Protein AF-A0A948JDA9-F1 (afdb_monomer_lite)

pLDDT: mean 87.1, std 11.81, range [42.34, 96.62]

Radius of gyration: 12.51 Å; chains: 1; bounding box: 28×26×30 Å

Structure (mmCIF, N/CA/C/O backbone):
data_AF-A0A948JDA9-F1
#
_entry.id   AF-A0A948JDA9-F1
#
loop_
_atom_site.group_PDB
_atom_site.id
_atom_site.type_symbol
_atom_site.label_atom_id
_atom_site.label_alt_id
_atom_site.label_comp_id
_atom_site.label_asym_id
_atom_site.label_entity_id
_atom_site.label_seq_id
_atom_site.pdbx_PDB_ins_code
_atom_site.Cartn_x
_atom_site.Cartn_y
_atom_site.Cartn_z
_atom_site.occupancy
_atom_site.B_iso_or_equiv
_atom_site.auth_seq_id
_atom_site.auth_comp_id
_atom_site.auth_asym_id
_atom_site.auth_atom_id
_atom_site.pdbx_PDB_model_num
ATOM 1 N N . VAL A 1 1 ? 10.269 6.731 10.651 1.00 48.62 1 VAL A N 1
ATOM 2 C CA . VAL A 1 1 ? 9.818 5.563 9.836 1.00 48.62 1 VAL A CA 1
ATOM 3 C C . VAL A 1 1 ? 9.510 5.966 8.397 1.00 48.62 1 VAL A C 1
ATOM 5 O O . VAL A 1 1 ? 9.900 5.232 7.500 1.00 48.62 1 VAL A O 1
ATOM 8 N N . ALA A 1 2 ? 8.883 7.129 8.165 1.00 52.12 2 ALA A N 1
ATOM 9 C CA . ALA A 1 2 ? 8.689 7.689 6.822 1.00 52.12 2 ALA A CA 1
ATOM 10 C C . ALA A 1 2 ? 10.015 7.912 6.058 1.00 52.12 2 ALA A C 1
ATOM 12 O O . ALA A 1 2 ? 10.090 7.625 4.867 1.00 52.12 2 ALA A O 1
ATOM 13 N N . ASP A 1 3 ? 11.094 8.291 6.754 1.00 58.00 3 ASP A N 1
ATOM 14 C CA . ASP A 1 3 ? 12.407 8.545 6.131 1.00 58.00 3 ASP A CA 1
ATOM 15 C C . ASP A 1 3 ? 13.033 7.311 5.471 1.00 58.00 3 ASP A C 1
ATOM 17 O O . ASP A 1 3 ? 13.765 7.429 4.490 1.00 58.00 3 ASP A O 1
ATOM 21 N N . LEU A 1 4 ? 12.721 6.110 5.975 1.00 65.00 4 LEU A N 1
ATOM 22 C CA . LEU A 1 4 ? 13.278 4.869 5.437 1.00 65.00 4 LEU A CA 1
ATOM 23 C C . LEU A 1 4 ? 12.721 4.566 4.040 1.00 65.00 4 LEU A C 1
ATOM 25 O O . LEU A 1 4 ? 13.439 4.047 3.190 1.00 65.00 4 LEU A O 1
ATOM 29 N N . LEU A 1 5 ? 11.450 4.899 3.798 1.00 71.31 5 LEU A N 1
ATOM 30 C CA . LEU A 1 5 ? 10.826 4.694 2.494 1.00 71.31 5 LEU A CA 1
ATOM 31 C C . LEU A 1 5 ? 11.296 5.722 1.477 1.00 71.31 5 LEU A C 1
ATOM 33 O O . LEU A 1 5 ? 11.596 5.331 0.358 1.00 71.31 5 LEU A O 1
ATOM 37 N N . ASN A 1 6 ? 11.521 6.976 1.874 1.00 68.31 6 ASN A N 1
ATOM 38 C CA . ASN A 1 6 ? 12.108 7.979 0.980 1.00 68.31 6 ASN A CA 1
ATOM 39 C C . ASN A 1 6 ? 13.454 7.518 0.379 1.00 68.31 6 ASN A C 1
ATOM 41 O O . ASN A 1 6 ? 13.711 7.744 -0.805 1.00 68.31 6 ASN A O 1
ATOM 45 N N . GLY A 1 7 ? 14.270 6.784 1.146 1.00 72.81 7 GLY A N 1
ATOM 46 C CA . GLY A 1 7 ? 15.525 6.184 0.673 1.00 72.81 7 GLY A CA 1
ATOM 47 C C . GLY A 1 7 ? 15.370 5.062 -0.368 1.00 72.81 7 GLY A C 1
ATOM 48 O O . GLY A 1 7 ? 16.348 4.67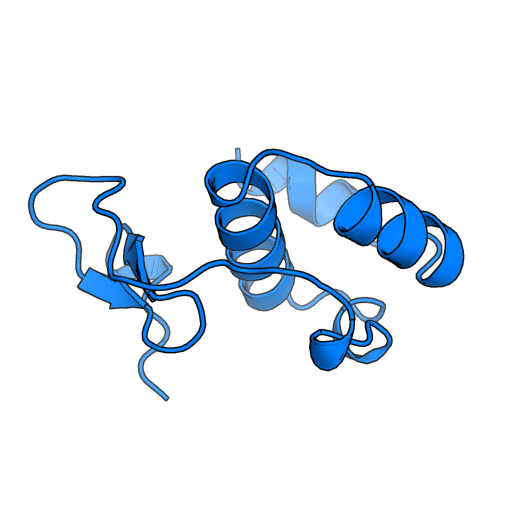3 -1.003 1.00 72.81 7 GLY A O 1
ATOM 49 N N . LEU A 1 8 ? 14.155 4.555 -0.597 1.00 79.56 8 LEU A N 1
ATOM 50 C CA . LEU A 1 8 ? 13.849 3.476 -1.544 1.00 79.56 8 LEU A CA 1
ATOM 51 C C . LEU A 1 8 ? 13.479 3.984 -2.950 1.00 79.56 8 LEU A C 1
ATOM 53 O O . LEU A 1 8 ? 12.880 3.264 -3.750 1.00 79.56 8 LEU A O 1
ATOM 57 N N . ALA A 1 9 ? 13.869 5.210 -3.304 1.00 75.88 9 ALA A N 1
ATOM 58 C CA . ALA A 1 9 ? 13.551 5.823 -4.595 1.00 75.88 9 ALA A CA 1
ATOM 59 C C . ALA A 1 9 ? 14.076 5.053 -5.828 1.00 75.88 9 ALA A C 1
ATOM 61 O O . ALA A 1 9 ? 13.512 5.185 -6.912 1.00 75.88 9 ALA A O 1
ATOM 62 N N . THR A 1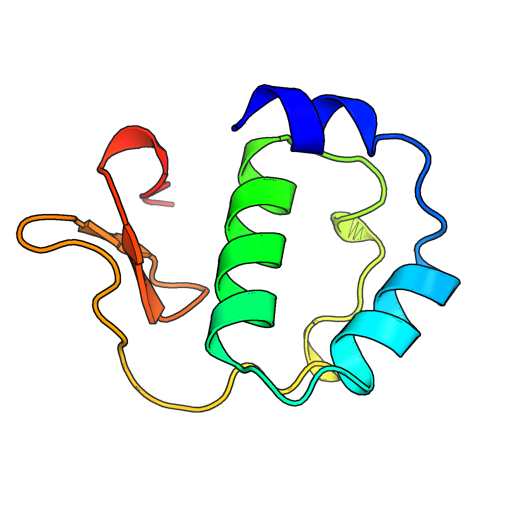 10 ? 15.115 4.225 -5.682 1.00 81.06 10 THR A N 1
ATOM 63 C CA . THR A 1 10 ? 15.790 3.520 -6.792 1.00 81.06 10 THR A CA 1
ATOM 64 C C . THR A 1 10 ? 15.422 2.037 -6.919 1.00 81.06 10 THR A C 1
ATOM 66 O O . THR A 1 10 ? 16.104 1.274 -7.610 1.00 81.06 10 THR A O 1
ATOM 69 N N . LEU A 1 11 ? 14.332 1.593 -6.283 1.00 85.62 11 LEU A N 1
ATOM 70 C CA . LEU A 1 11 ? 13.887 0.204 -6.390 1.00 85.62 11 LEU A CA 1
ATOM 71 C C . LEU A 1 11 ? 13.502 -0.177 -7.827 1.00 85.62 11 LEU A C 1
ATOM 73 O O . LEU A 1 11 ? 12.853 0.566 -8.560 1.00 85.62 11 LEU A O 1
ATOM 77 N N . SER A 1 12 ? 13.880 -1.397 -8.220 1.00 90.50 12 SER A N 1
ATOM 78 C CA . SER A 1 12 ? 13.483 -1.976 -9.503 1.00 90.50 12 SER A CA 1
ATOM 79 C C . SER A 1 12 ? 12.004 -2.386 -9.455 1.00 90.50 12 SER A C 1
ATOM 81 O O . SER A 1 12 ? 11.681 -3.307 -8.696 1.00 90.50 12 SER A O 1
ATOM 83 N N . PRO A 1 13 ? 11.124 -1.811 -10.304 1.00 92.06 13 PRO A N 1
ATOM 84 C CA . PRO A 1 13 ? 9.696 -2.141 -10.301 1.00 92.06 13 PRO A CA 1
ATOM 85 C C . PRO A 1 13 ? 9.443 -3.638 -10.504 1.00 92.06 13 PRO A C 1
ATOM 87 O O . PRO A 1 13 ? 8.638 -4.239 -9.806 1.00 92.06 13 PRO A O 1
ATOM 90 N N . ARG A 1 14 ? 10.209 -4.278 -11.399 1.00 94.06 14 ARG A N 1
ATOM 91 C CA . ARG A 1 14 ? 10.081 -5.715 -11.698 1.00 94.06 14 ARG A CA 1
ATOM 92 C C . ARG A 1 14 ? 10.394 -6.608 -10.500 1.00 94.06 14 ARG A C 1
ATOM 94 O O . ARG A 1 14 ? 9.731 -7.620 -10.304 1.00 94.06 14 ARG A O 1
ATOM 101 N N . ARG A 1 15 ? 11.429 -6.272 -9.721 1.00 94.19 15 ARG A N 1
ATOM 102 C CA . ARG A 1 15 ? 11.756 -7.031 -8.502 1.00 94.19 15 ARG A CA 1
ATOM 103 C C . ARG A 1 15 ? 10.695 -6.801 -7.436 1.00 94.19 15 ARG A C 1
ATOM 105 O O . ARG A 1 15 ? 10.269 -7.758 -6.802 1.00 94.19 15 ARG A O 1
ATOM 112 N N . LEU A 1 16 ? 10.254 -5.556 -7.284 1.00 94.06 16 LEU A N 1
ATOM 113 C CA . LEU A 1 16 ? 9.248 -5.197 -6.299 1.00 94.06 16 LEU A CA 1
ATOM 114 C C . LEU A 1 16 ? 7.896 -5.867 -6.574 1.00 94.06 16 LEU A C 1
ATOM 116 O O . LEU A 1 16 ? 7.303 -6.397 -5.643 1.00 94.06 16 LEU A O 1
ATOM 120 N N . GLN A 1 17 ? 7.474 -5.942 -7.839 1.00 96.12 17 GLN A N 1
ATOM 121 C CA . GLN A 1 17 ? 6.278 -6.674 -8.262 1.00 96.12 17 GLN A CA 1
ATOM 122 C C . GLN A 1 17 ? 6.311 -8.130 -7.776 1.00 96.12 17 GLN A C 1
ATOM 124 O O . GLN A 1 17 ? 5.431 -8.551 -7.031 1.00 96.12 17 GLN A O 1
ATOM 129 N N . ARG A 1 18 ? 7.384 -8.871 -8.091 1.00 96.31 18 ARG A N 1
ATOM 130 C CA . ARG A 1 18 ? 7.534 -10.275 -7.663 1.00 96.31 18 ARG A CA 1
ATOM 131 C C . ARG A 1 18 ? 7.530 -10.431 -6.144 1.00 96.31 18 ARG A C 1
ATOM 133 O O . ARG A 1 18 ? 6.991 -11.402 -5.627 1.00 96.31 18 ARG A O 1
ATOM 140 N N . LEU A 1 19 ? 8.149 -9.493 -5.422 1.00 95.69 19 LEU A N 1
ATOM 141 C CA . LEU A 1 19 ? 8.165 -9.512 -3.958 1.00 95.69 19 LEU A CA 1
ATOM 142 C C . LEU A 1 19 ? 6.772 -9.262 -3.373 1.00 95.69 19 LEU A C 1
ATOM 144 O O . LEU A 1 19 ? 6.403 -9.914 -2.399 1.00 95.69 19 LEU A O 1
ATOM 148 N N . LEU A 1 20 ? 5.996 -8.349 -3.962 1.00 96.25 20 LEU A N 1
ATOM 149 C CA . LEU A 1 20 ? 4.620 -8.080 -3.552 1.00 96.25 20 LEU A CA 1
ATOM 150 C C . LEU A 1 20 ? 3.708 -9.274 -3.845 1.00 96.25 20 LEU A C 1
ATOM 152 O O . LEU A 1 20 ? 2.944 -9.667 -2.970 1.00 96.25 20 LEU A O 1
ATOM 156 N N . GLU A 1 21 ? 3.830 -9.899 -5.013 1.00 96.38 21 GLU A N 1
ATOM 157 C CA . GLU A 1 21 ? 3.066 -11.099 -5.381 1.00 96.38 21 GLU A CA 1
ATOM 158 C C . GLU A 1 21 ? 3.398 -12.295 -4.476 1.00 96.38 21 GLU A C 1
ATOM 160 O O . GLU A 1 21 ? 2.502 -12.991 -4.002 1.00 96.38 21 GLU A O 1
ATOM 165 N N . ALA A 1 22 ? 4.680 -12.497 -4.154 1.00 96.38 22 ALA A N 1
ATOM 166 C CA . ALA A 1 22 ? 5.118 -13.560 -3.249 1.00 96.38 22 ALA A CA 1
ATOM 167 C C . ALA A 1 22 ? 4.810 -13.269 -1.765 1.00 96.38 22 ALA A C 1
ATOM 169 O O . ALA A 1 22 ? 4.848 -14.175 -0.925 1.00 96.38 22 ALA A O 1
ATOM 170 N N . CYS A 1 23 ? 4.520 -12.015 -1.400 1.00 96.62 23 CYS A N 1
ATOM 171 C CA . CYS A 1 23 ? 4.261 -11.641 -0.016 1.00 96.62 23 CYS A CA 1
ATOM 172 C C . CYS A 1 23 ? 2.904 -12.182 0.452 1.00 96.62 23 CYS A C 1
ATOM 174 O O . CYS A 1 23 ? 1.834 -11.754 0.014 1.00 96.62 23 CYS A O 1
ATOM 176 N N . ARG A 1 24 ? 2.939 -13.084 1.436 1.00 95.38 24 ARG A N 1
ATOM 177 C CA . ARG A 1 24 ? 1.734 -13.693 2.025 1.00 95.38 24 ARG A CA 1
ATOM 178 C C . ARG A 1 24 ? 0.983 -12.761 2.980 1.00 95.38 24 ARG A C 1
ATOM 180 O O . ARG A 1 24 ? -0.189 -12.981 3.266 1.00 95.38 24 ARG A O 1
ATOM 187 N N . SER A 1 25 ? 1.637 -11.717 3.491 1.00 95.81 25 SER A N 1
ATOM 188 C CA . SER A 1 25 ? 1.025 -10.806 4.461 1.00 95.81 25 SER A CA 1
ATOM 189 C C . SER A 1 25 ? 0.282 -9.671 3.765 1.00 95.81 25 SER A C 1
ATOM 191 O O . SER A 1 25 ? 0.874 -8.684 3.329 1.00 95.81 25 SER A O 1
ATOM 193 N N . VAL A 1 26 ? -1.046 -9.773 3.726 1.00 94.75 26 VAL A N 1
ATOM 194 C CA . VAL A 1 26 ? -1.927 -8.715 3.205 1.00 94.75 26 VAL A CA 1
ATOM 195 C C . VAL A 1 26 ? -1.717 -7.379 3.927 1.00 94.75 26 VAL A C 1
ATOM 197 O O . VAL A 1 26 ? -1.741 -6.322 3.299 1.00 94.75 26 VAL A O 1
ATOM 200 N N . ARG A 1 27 ? -1.456 -7.413 5.242 1.00 93.50 27 ARG A N 1
ATOM 201 C CA . ARG A 1 27 ? -1.191 -6.203 6.034 1.00 93.50 27 ARG A CA 1
ATOM 202 C C . ARG A 1 27 ? 0.062 -5.479 5.539 1.00 93.50 27 ARG A C 1
ATOM 204 O O . ARG A 1 27 ? 0.016 -4.269 5.355 1.00 93.50 27 ARG A O 1
ATOM 211 N N . VAL A 1 28 ? 1.150 -6.215 5.305 1.00 94.56 28 VAL A N 1
ATOM 212 C CA . VAL A 1 28 ? 2.424 -5.635 4.850 1.00 94.56 28 VAL A CA 1
ATOM 213 C C . VAL A 1 28 ? 2.277 -5.044 3.453 1.00 94.56 28 VAL A C 1
ATOM 215 O O . VAL A 1 28 ? 2.671 -3.901 3.256 1.00 94.56 28 VAL A O 1
ATOM 218 N N . LYS A 1 29 ? 1.644 -5.768 2.518 1.00 95.50 29 LYS A N 1
ATOM 219 C CA . LYS A 1 29 ? 1.389 -5.279 1.152 1.00 95.50 29 LYS A CA 1
ATOM 220 C C . LYS A 1 29 ? 0.654 -3.937 1.157 1.00 95.50 29 LYS A C 1
ATOM 222 O O . LYS A 1 29 ? 1.127 -2.974 0.564 1.00 95.50 29 LYS A O 1
ATOM 227 N N . ARG A 1 30 ? -0.463 -3.855 1.890 1.00 95.06 30 ARG A N 1
ATOM 228 C CA . ARG A 1 30 ? -1.286 -2.638 1.996 1.00 95.06 30 ARG A CA 1
ATOM 229 C C . ARG A 1 30 ? -0.534 -1.466 2.628 1.00 95.06 30 ARG A C 1
ATOM 231 O O . ARG A 1 30 ? -0.5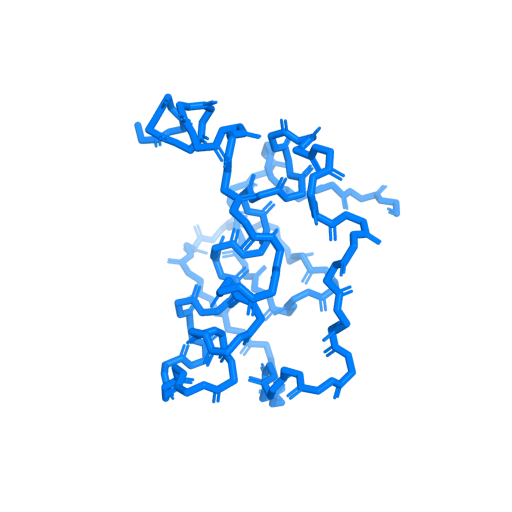74 -0.367 2.092 1.00 95.06 30 ARG A O 1
ATOM 238 N N . VAL A 1 31 ? 0.174 -1.695 3.737 1.00 93.12 31 VAL A N 1
ATOM 239 C CA . VAL A 1 31 ? 0.955 -0.640 4.412 1.00 93.12 31 VAL A CA 1
ATOM 240 C C . VAL A 1 31 ? 2.101 -0.153 3.533 1.00 93.12 31 VAL A C 1
ATOM 242 O O . VAL A 1 31 ? 2.303 1.048 3.403 1.00 93.12 31 VAL A O 1
ATOM 245 N N . PHE A 1 32 ? 2.837 -1.070 2.906 1.00 92.69 32 PHE A N 1
ATOM 246 C CA . PHE A 1 32 ? 3.946 -0.714 2.031 1.00 92.69 32 PHE A CA 1
ATOM 247 C C . PHE A 1 32 ? 3.474 0.139 0.849 1.00 92.69 32 PHE A C 1
ATOM 249 O O . PHE A 1 32 ? 4.055 1.187 0.586 1.00 92.69 32 PHE A O 1
ATOM 256 N N . LEU A 1 33 ? 2.400 -0.278 0.170 1.00 92.81 33 LEU A N 1
ATOM 257 C CA . LEU A 1 33 ? 1.847 0.454 -0.971 1.00 92.81 33 LEU A CA 1
ATOM 258 C C . LEU A 1 33 ? 1.282 1.820 -0.574 1.00 92.81 33 LEU A C 1
ATOM 260 O O . LEU A 1 33 ? 1.516 2.789 -1.288 1.00 92.81 33 LEU A O 1
ATOM 264 N N . LEU A 1 34 ? 0.608 1.921 0.577 1.00 92.00 34 LEU A N 1
ATOM 265 C CA . LEU A 1 34 ? 0.152 3.202 1.115 1.00 92.00 34 LEU A CA 1
ATOM 266 C C . LEU A 1 34 ? 1.316 4.179 1.273 1.00 92.00 34 LEU A C 1
ATOM 268 O O . LEU A 1 34 ? 1.261 5.301 0.779 1.00 92.00 34 LEU A O 1
ATOM 272 N N . LEU A 1 35 ? 2.366 3.745 1.966 1.00 89.50 35 LEU A N 1
ATOM 273 C CA . LEU A 1 35 ? 3.495 4.615 2.252 1.00 89.50 35 LEU A CA 1
ATOM 274 C C . LEU A 1 35 ? 4.284 4.935 0.973 1.00 89.50 35 LEU A C 1
ATOM 276 O O . LEU A 1 35 ? 4.720 6.064 0.796 1.00 89.50 35 LEU A O 1
ATOM 280 N N . ALA A 1 36 ? 4.408 3.980 0.047 1.00 89.69 36 ALA A N 1
ATOM 281 C CA . ALA A 1 36 ? 5.036 4.204 -1.252 1.00 89.69 36 ALA A CA 1
ATOM 282 C C . ALA A 1 36 ? 4.278 5.222 -2.118 1.00 89.69 36 ALA A C 1
ATOM 284 O O . ALA A 1 36 ? 4.914 6.034 -2.795 1.00 89.69 36 ALA A O 1
ATOM 285 N N . ARG A 1 37 ? 2.936 5.195 -2.077 1.00 89.69 37 ARG A N 1
ATOM 286 C CA . ARG A 1 37 ? 2.075 6.200 -2.714 1.00 89.69 37 ARG A CA 1
ATOM 287 C C . ARG A 1 37 ? 2.306 7.574 -2.095 1.00 89.69 37 ARG A C 1
ATOM 289 O O . ARG A 1 37 ? 2.546 8.525 -2.828 1.00 89.69 37 ARG A O 1
ATOM 296 N N . HIS A 1 38 ? 2.289 7.650 -0.766 1.00 87.56 38 HIS A N 1
ATOM 297 C CA . HIS A 1 38 ? 2.477 8.899 -0.030 1.00 87.56 38 HIS A CA 1
ATOM 298 C C . HIS A 1 38 ? 3.871 9.515 -0.260 1.00 87.56 38 HIS A C 1
ATOM 300 O O . HIS A 1 38 ? 3.997 10.723 -0.421 1.00 87.56 38 HIS A O 1
ATOM 306 N N . SER A 1 39 ? 4.918 8.690 -0.364 1.00 85.94 39 SER A N 1
ATOM 307 C CA . SER A 1 39 ? 6.283 9.133 -0.695 1.00 85.94 39 SER A CA 1
ATOM 308 C C . SER A 1 39 ? 6.480 9.533 -2.167 1.00 85.94 39 SER A C 1
ATOM 310 O O . SER A 1 39 ? 7.557 10.007 -2.524 1.00 85.94 39 SER A O 1
ATOM 312 N N . GLY A 1 40 ? 5.490 9.335 -3.047 1.00 86.06 40 GLY A N 1
ATOM 313 C CA . GLY A 1 40 ? 5.550 9.792 -4.440 1.00 86.06 40 GLY A CA 1
ATOM 314 C C . GLY A 1 40 ? 6.625 9.113 -5.299 1.00 86.06 40 GLY A C 1
ATOM 315 O O . GLY A 1 40 ? 7.182 9.732 -6.207 1.00 86.06 40 GLY A O 1
ATOM 316 N N . HIS A 1 41 ? 6.966 7.848 -5.033 1.00 85.56 41 HIS A N 1
ATOM 317 C CA . HIS A 1 41 ? 8.038 7.175 -5.770 1.00 85.56 41 HIS A CA 1
ATOM 318 C C . HIS A 1 41 ? 7.708 6.953 -7.254 1.00 85.56 41 HIS A C 1
ATOM 320 O O . HIS A 1 41 ? 6.687 6.365 -7.600 1.00 85.56 41 HIS A O 1
ATOM 326 N N . ALA A 1 42 ? 8.640 7.293 -8.152 1.00 87.44 42 ALA A N 1
ATOM 327 C CA . ALA A 1 42 ? 8.447 7.157 -9.602 1.00 87.44 42 ALA A CA 1
ATOM 328 C C . ALA A 1 42 ? 8.235 5.706 -10.083 1.00 87.44 42 ALA A C 1
ATOM 330 O O . ALA A 1 42 ? 7.684 5.475 -11.158 1.00 87.44 42 ALA A O 1
ATOM 331 N N . TRP A 1 43 ? 8.693 4.712 -9.316 1.00 90.25 43 TRP A N 1
ATOM 332 C CA . TRP A 1 43 ? 8.452 3.299 -9.617 1.00 90.25 43 TRP A CA 1
ATOM 333 C C . TRP A 1 43 ? 7.055 2.827 -9.210 1.00 90.25 43 TRP A C 1
ATOM 335 O O . TRP A 1 43 ? 6.619 1.792 -9.706 1.00 90.25 43 TRP A O 1
ATOM 345 N N . TYR A 1 44 ? 6.353 3.554 -8.336 1.00 92.12 44 TYR A N 1
ATOM 346 C CA . TYR A 1 44 ? 5.049 3.147 -7.813 1.00 92.12 44 TYR A CA 1
ATOM 347 C C . TYR A 1 44 ? 4.007 3.050 -8.930 1.00 92.12 44 TYR A C 1
ATOM 349 O O . TYR A 1 44 ? 3.299 2.054 -9.031 1.00 92.12 44 TYR A O 1
ATOM 357 N N . SER A 1 45 ? 3.998 4.022 -9.847 1.00 90.81 45 SER A N 1
ATOM 358 C CA . SER A 1 45 ? 3.123 4.030 -11.028 1.00 90.81 45 SER A CA 1
ATOM 359 C C . SER A 1 45 ? 3.423 2.920 -12.042 1.00 90.81 45 SER A C 1
ATOM 361 O O . SER A 1 45 ? 2.652 2.716 -12.973 1.00 90.81 45 SER A O 1
ATOM 363 N N . ARG A 1 46 ? 4.544 2.206 -11.882 1.00 93.06 46 ARG A N 1
ATOM 364 C CA . ARG A 1 46 ? 4.957 1.093 -12.749 1.00 93.06 46 ARG A CA 1
ATOM 365 C C . ARG A 1 46 ? 4.595 -0.276 -12.169 1.00 93.06 46 ARG A C 1
ATOM 367 O O . ARG A 1 46 ? 4.940 -1.283 -12.784 1.00 93.06 46 ARG A O 1
ATOM 374 N N . LEU A 1 47 ? 3.992 -0.320 -10.980 1.00 94.62 47 LEU A N 1
ATOM 375 C CA . LEU A 1 47 ? 3.500 -1.552 -10.372 1.00 94.62 47 LEU A CA 1
ATOM 376 C C . LEU A 1 47 ? 2.128 -1.905 -10.941 1.00 94.62 47 LEU A C 1
ATOM 378 O O . LEU A 1 47 ? 1.264 -1.040 -11.077 1.00 94.62 47 LEU A O 1
ATOM 382 N N . ASP A 1 48 ? 1.920 -3.189 -11.210 1.00 94.69 48 ASP A N 1
ATOM 383 C CA . ASP A 1 48 ? 0.602 -3.712 -11.544 1.00 94.69 48 ASP A CA 1
ATOM 384 C C . ASP A 1 48 ? -0.069 -4.206 -10.262 1.00 94.69 48 ASP A C 1
ATOM 386 O O . ASP A 1 48 ? 0.196 -5.306 -9.770 1.00 94.69 48 ASP A O 1
ATOM 390 N N . LEU A 1 49 ? -0.937 -3.366 -9.696 1.00 93.00 49 LEU A N 1
ATOM 391 C CA . LEU A 1 49 ? -1.657 -3.697 -8.468 1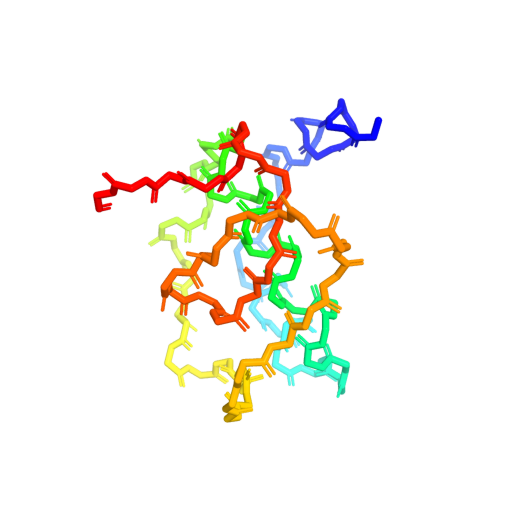.00 93.00 49 LEU A CA 1
ATOM 392 C C . LEU A 1 49 ? -2.738 -4.763 -8.683 1.00 93.00 49 LEU A C 1
ATOM 394 O O . LEU A 1 49 ? -3.194 -5.339 -7.700 1.00 93.00 49 LEU A O 1
ATOM 398 N N . THR A 1 50 ? -3.136 -5.054 -9.928 1.00 92.69 50 THR A N 1
ATOM 399 C CA . THR A 1 50 ? -4.149 -6.084 -10.211 1.00 92.69 50 THR A CA 1
ATOM 400 C C . THR A 1 50 ? -3.620 -7.494 -9.951 1.00 92.69 50 THR A C 1
ATOM 402 O O . THR A 1 50 ? -4.375 -8.360 -9.512 1.00 92.69 50 THR A O 1
ATOM 405 N N . GLY A 1 51 ? -2.310 -7.706 -10.128 1.00 91.19 51 GLY A N 1
ATOM 406 C CA . GLY A 1 51 ? -1.624 -8.957 -9.796 1.00 91.19 51 GLY A CA 1
ATOM 407 C C . GLY A 1 51 ? -1.316 -9.135 -8.304 1.00 91.19 51 GLY A C 1
ATOM 408 O O . GLY A 1 51 ? -0.944 -10.226 -7.873 1.00 91.19 51 GLY A O 1
ATOM 409 N N . VAL A 1 52 ? -1.475 -8.089 -7.487 1.00 95.00 52 VAL A N 1
ATOM 410 C CA . VAL A 1 52 ? -1.158 -8.133 -6.055 1.00 95.00 52 VAL A CA 1
ATOM 411 C C . VAL A 1 52 ? -2.423 -8.410 -5.253 1.00 95.00 52 VAL A C 1
ATOM 413 O O . VAL A 1 52 ? -3.303 -7.562 -5.134 1.00 95.00 52 VAL A O 1
ATOM 416 N N . ASP A 1 53 ? -2.490 -9.576 -4.608 1.00 94.81 53 ASP A N 1
ATOM 417 C CA . ASP A 1 53 ? -3.591 -9.883 -3.693 1.00 94.81 53 ASP A CA 1
ATOM 418 C C . ASP A 1 53 ? -3.560 -8.953 -2.466 1.00 94.81 53 ASP A C 1
ATOM 420 O O . ASP A 1 53 ? -2.765 -9.129 -1.540 1.00 94.81 53 ASP A O 1
ATOM 424 N N . LEU A 1 54 ? -4.438 -7.955 -2.439 1.00 94.75 54 LEU A N 1
ATOM 425 C CA . LEU A 1 54 ? -4.620 -7.065 -1.293 1.00 94.75 54 LEU A CA 1
ATOM 426 C C . LEU A 1 54 ? -5.661 -7.595 -0.309 1.00 94.75 54 LEU A C 1
ATOM 428 O O . LEU A 1 54 ? -5.953 -6.920 0.675 1.00 94.75 54 LEU A O 1
ATOM 432 N N . GLY A 1 55 ? -6.219 -8.781 -0.536 1.00 92.12 55 GLY A N 1
ATOM 433 C CA . GLY A 1 55 ? -7.287 -9.362 0.254 1.00 92.12 55 GLY A CA 1
ATOM 434 C C . GLY A 1 55 ? -8.543 -8.495 0.321 1.00 92.12 55 GLY A C 1
ATOM 435 O O . GLY A 1 55 ? -8.607 -7.344 -0.116 1.00 92.12 55 GLY A O 1
ATOM 436 N N . THR A 1 56 ? -9.563 -9.042 0.963 1.00 88.75 56 THR A N 1
ATOM 437 C CA . THR A 1 56 ? -10.851 -8.375 1.141 1.00 88.75 56 THR A CA 1
ATOM 438 C C . THR A 1 56 ? -10.973 -7.777 2.542 1.00 88.75 56 THR A C 1
ATOM 440 O O . THR A 1 56 ? -10.187 -8.080 3.449 1.00 88.75 56 THR A O 1
ATOM 443 N N . GLY A 1 57 ? -11.930 -6.861 2.700 1.00 92.12 57 GLY A N 1
ATOM 444 C CA . GLY A 1 57 ? -12.308 -6.298 3.992 1.00 92.12 57 GLY A CA 1
ATOM 445 C C . GLY A 1 57 ? -11.427 -5.154 4.504 1.00 92.12 57 GLY A C 1
ATOM 446 O O . GLY A 1 57 ? -10.284 -4.939 4.076 1.00 92.12 57 GLY A O 1
ATOM 447 N N . LYS A 1 58 ? -12.008 -4.413 5.452 1.00 91.81 58 LYS A N 1
ATOM 448 C CA . LYS A 1 58 ? -11.362 -3.319 6.183 1.00 91.81 58 LYS A CA 1
ATOM 449 C C . LYS A 1 58 ? -10.466 -3.888 7.281 1.00 91.81 58 LYS A C 1
ATOM 451 O O . LYS A 1 58 ? -10.822 -4.872 7.925 1.00 91.81 58 LYS A O 1
ATOM 456 N N . ARG A 1 59 ? -9.307 -3.271 7.504 1.00 91.31 59 ARG A N 1
ATOM 457 C CA . ARG A 1 59 ? -8.380 -3.642 8.581 1.00 91.31 59 ARG A CA 1
ATOM 458 C C . ARG A 1 59 ? -7.973 -2.406 9.370 1.00 91.31 59 ARG A C 1
ATOM 460 O O . ARG A 1 59 ? -7.431 -1.465 8.807 1.00 91.31 59 ARG A O 1
ATOM 467 N N . GLN A 1 60 ? -8.175 -2.429 10.679 1.00 90.88 60 GLN A N 1
ATOM 468 C CA . GLN A 1 60 ? -7.761 -1.334 11.547 1.00 90.88 60 GLN A CA 1
ATOM 469 C C . GLN A 1 60 ? -6.285 -1.501 11.934 1.00 90.88 60 GLN A C 1
ATOM 471 O O . GLN A 1 60 ? -5.929 -2.513 12.537 1.00 90.88 60 GLN A O 1
ATOM 476 N N . LEU A 1 61 ? -5.422 -0.547 11.562 1.00 88.81 61 LEU A N 1
ATOM 477 C CA . LEU A 1 61 ? -4.022 -0.528 12.019 1.00 88.81 61 LEU A CA 1
ATOM 478 C C . LEU A 1 61 ? -3.867 0.319 13.280 1.00 88.81 61 LEU A C 1
ATOM 480 O O . LEU A 1 61 ? -3.117 -0.058 14.174 1.00 88.81 61 LEU A O 1
ATOM 484 N N . ILE A 1 62 ? -4.599 1.432 13.354 1.00 88.31 62 ILE A N 1
ATOM 485 C CA . ILE A 1 62 ? -4.631 2.350 14.495 1.00 88.31 62 ILE A CA 1
ATOM 486 C C . ILE A 1 62 ? -6.086 2.646 14.870 1.00 88.31 62 ILE A C 1
ATOM 488 O O . ILE A 1 62 ? -6.939 2.833 14.001 1.00 88.31 62 ILE A O 1
ATOM 492 N N . ALA A 1 63 ? -6.373 2.657 16.173 1.00 88.38 63 ALA A N 1
ATOM 493 C CA . ALA A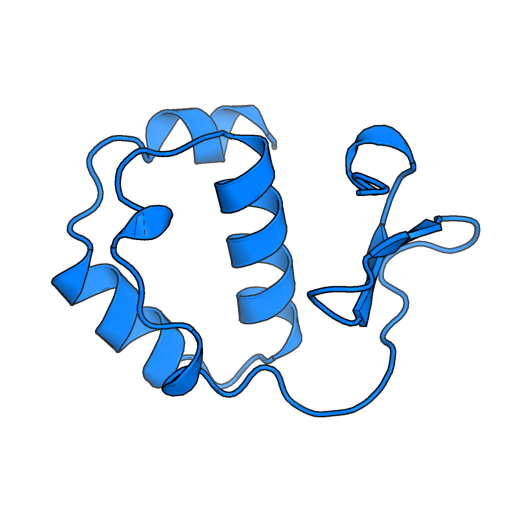 1 63 ? -7.664 3.089 16.701 1.00 88.38 63 ALA A CA 1
ATOM 494 C C . ALA A 1 63 ? -7.822 4.608 16.574 1.00 88.38 63 ALA A C 1
ATOM 496 O O . ALA A 1 63 ? -6.883 5.347 16.848 1.00 88.38 63 ALA A O 1
ATOM 497 N N . GLY A 1 64 ? -9.000 5.058 16.136 1.00 86.69 64 GLY A N 1
ATOM 498 C CA . GLY A 1 64 ? -9.274 6.480 15.903 1.00 86.69 64 GLY A CA 1
ATOM 499 C C . GLY A 1 64 ? -8.629 7.066 14.641 1.00 86.69 64 GLY A C 1
ATOM 500 O O . GLY A 1 64 ? -8.692 8.272 14.445 1.00 86.69 64 GLY A O 1
ATOM 501 N N . GLY A 1 65 ? -8.012 6.242 13.785 1.00 88.75 65 GLY A N 1
ATOM 502 C CA . GLY A 1 65 ? -7.518 6.690 12.481 1.00 88.75 65 GLY A CA 1
ATOM 503 C C . GLY A 1 65 ? -8.629 6.823 11.431 1.00 88.75 65 GLY A C 1
ATOM 504 O O . GLY A 1 65 ? -9.777 6.434 11.652 1.00 88.75 65 GLY A O 1
ATOM 505 N N . CYS A 1 66 ? -8.264 7.309 10.249 1.00 91.44 66 CYS A N 1
ATOM 506 C CA . CYS A 1 66 ? -9.148 7.415 9.093 1.00 91.44 66 CYS A CA 1
ATOM 507 C C . CYS A 1 66 ? -8.939 6.229 8.134 1.00 91.44 66 CYS A C 1
ATOM 509 O O . CYS A 1 66 ? -7.852 5.659 8.045 1.00 91.44 66 CYS A O 1
ATOM 511 N N . LEU A 1 67 ? -10.001 5.800 7.449 1.00 91.81 67 LEU A N 1
ATOM 512 C CA . LEU A 1 67 ? -9.948 4.675 6.516 1.00 91.81 67 LEU A CA 1
ATOM 513 C C . LEU A 1 67 ? -9.402 5.125 5.159 1.00 91.81 67 LEU A C 1
ATOM 515 O O . LEU A 1 67 ? -10.077 5.855 4.435 1.00 91.81 67 LEU A O 1
ATOM 519 N N . ASP A 1 68 ? -8.258 4.574 4.763 1.00 91.44 68 ASP A N 1
ATOM 520 C CA . ASP A 1 68 ? -7.820 4.617 3.375 1.00 91.44 68 ASP A CA 1
ATOM 521 C C . ASP A 1 68 ? -8.713 3.704 2.519 1.00 91.44 68 ASP A C 1
ATOM 523 O O . ASP A 1 68 ? -8.833 2.499 2.776 1.00 91.44 68 ASP A O 1
ATOM 527 N N . LYS A 1 69 ? -9.376 4.282 1.513 1.00 90.44 69 LYS A N 1
ATOM 528 C CA . LYS A 1 69 ? -10.366 3.571 0.688 1.00 90.44 69 LYS A CA 1
ATOM 529 C C . LYS A 1 69 ? -9.725 2.658 -0.355 1.00 90.44 69 LYS A C 1
ATOM 531 O O . LYS A 1 69 ? -10.339 1.657 -0.715 1.00 90.44 69 LYS A O 1
ATOM 536 N N . GLN A 1 70 ? -8.510 2.969 -0.805 1.00 90.12 70 GLN A N 1
ATOM 537 C CA . GLN A 1 70 ? -7.801 2.186 -1.817 1.00 90.12 70 GLN A CA 1
ATOM 538 C C . GLN A 1 70 ? -7.310 0.852 -1.242 1.00 90.12 70 GLN A C 1
ATOM 540 O O . GLN A 1 70 ? -7.501 -0.206 -1.838 1.00 90.12 70 GLN A O 1
ATOM 545 N N . PHE A 1 71 ? -6.711 0.891 -0.054 1.00 92.81 71 PHE A N 1
ATOM 546 C CA . PHE A 1 71 ? -6.102 -0.259 0.611 1.00 92.81 71 PHE A CA 1
ATOM 547 C C . PHE A 1 71 ? -6.936 -0.802 1.770 1.00 92.81 71 PHE A C 1
ATOM 549 O O . PHE A 1 71 ? -6.549 -1.790 2.398 1.00 92.81 71 PHE A O 1
ATOM 556 N N . LEU A 1 72 ? -8.090 -0.198 2.062 1.00 93.31 72 LEU A N 1
ATOM 557 C CA . LEU A 1 72 ? -9.020 -0.617 3.112 1.00 93.31 72 LEU A CA 1
ATOM 558 C C . LEU A 1 72 ? -8.315 -0.802 4.468 1.00 93.31 72 LEU A C 1
ATOM 560 O O . LEU A 1 72 ? -8.516 -1.815 5.151 1.00 93.31 72 LEU A O 1
ATOM 564 N N . ILE A 1 73 ? -7.454 0.150 4.836 1.00 94.12 73 ILE A N 1
ATOM 565 C CA . ILE A 1 73 ? -6.736 0.172 6.118 1.00 94.12 73 ILE A CA 1
ATOM 566 C C . ILE A 1 73 ? -6.994 1.464 6.883 1.00 94.12 73 ILE A C 1
ATOM 568 O O . ILE A 1 73 ? -6.988 2.541 6.302 1.00 94.12 73 ILE A O 1
ATOM 572 N N . THR A 1 74 ? -7.211 1.358 8.193 1.00 94.38 74 THR A N 1
ATOM 573 C CA . THR A 1 74 ? -7.336 2.530 9.068 1.00 94.38 74 THR A CA 1
ATOM 574 C C . THR A 1 74 ? -5.951 3.031 9.448 1.00 94.38 74 THR A C 1
ATOM 576 O O . THR A 1 74 ? -5.189 2.285 10.067 1.00 94.38 74 THR A O 1
ATOM 579 N N . VAL A 1 75 ? -5.634 4.268 9.085 1.00 91.81 75 VAL A N 1
ATOM 580 C CA . VAL A 1 75 ? -4.310 4.897 9.177 1.00 91.81 75 VAL A CA 1
ATOM 581 C C . VAL A 1 75 ? -4.420 6.268 9.860 1.00 91.81 75 VAL A C 1
ATOM 583 O O . VAL A 1 75 ? -5.525 6.800 9.966 1.00 91.81 75 VAL A O 1
ATOM 586 N N . PRO A 1 76 ? -3.320 6.854 10.363 1.00 90.50 76 PRO A N 1
ATOM 587 C CA . PRO A 1 76 ? -3.329 8.239 10.833 1.00 90.50 76 PRO A CA 1
ATOM 588 C C . PRO A 1 76 ? -3.814 9.194 9.739 1.00 90.50 76 PRO A C 1
ATOM 590 O O . PRO A 1 76 ? -3.580 8.943 8.557 1.00 90.50 76 PRO A O 1
ATOM 593 N N . GLU A 1 77 ? -4.451 10.295 10.131 1.00 86.38 77 GLU A N 1
ATOM 594 C CA . GLU A 1 77 ? -5.084 11.251 9.212 1.00 86.38 77 GLU A CA 1
ATOM 595 C C . GLU A 1 77 ? -4.125 11.779 8.135 1.00 86.38 77 GLU A C 1
ATOM 597 O O . GLU A 1 77 ? -4.500 11.865 6.973 1.00 86.38 77 GLU A O 1
ATOM 602 N N . GLN A 1 78 ? -2.849 11.977 8.477 1.00 83.44 78 GLN A N 1
ATOM 603 C CA . GLN A 1 78 ? -1.791 12.395 7.544 1.00 83.44 78 GLN A CA 1
ATOM 604 C C . GLN A 1 78 ? -1.552 11.451 6.346 1.00 83.44 78 GLN A C 1
ATOM 606 O O . GLN A 1 78 ? -0.924 11.854 5.375 1.00 83.44 78 GLN A O 1
ATOM 611 N N . PHE A 1 79 ? -1.988 10.189 6.434 1.00 82.56 79 PHE A N 1
ATOM 612 C CA . PHE A 1 79 ? -1.871 9.189 5.365 1.00 82.56 79 PHE A CA 1
ATOM 613 C C . PHE A 1 79 ? -3.220 8.847 4.738 1.00 82.56 79 PHE A C 1
ATOM 615 O O . PHE A 1 79 ? -3.276 8.089 3.770 1.00 82.56 79 PHE A O 1
ATOM 622 N N . ALA A 1 80 ? -4.312 9.347 5.314 1.00 71.50 80 ALA A N 1
ATOM 623 C CA . ALA A 1 80 ? -5.635 9.195 4.750 1.00 71.50 80 ALA A CA 1
ATOM 624 C C . ALA A 1 80 ? -5.809 10.244 3.652 1.00 71.50 80 ALA A C 1
ATOM 626 O O . ALA A 1 80 ? -6.553 11.208 3.807 1.00 71.50 80 ALA A O 1
ATOM 627 N N . ASP A 1 81 ? -5.093 10.062 2.543 1.00 64.25 81 ASP A N 1
ATOM 628 C CA . ASP A 1 81 ? -5.293 10.880 1.355 1.00 64.25 81 ASP A CA 1
ATOM 629 C C . ASP A 1 81 ? -6.710 10.616 0.832 1.00 64.25 81 ASP A C 1
ATOM 631 O O . ASP A 1 81 ? -7.020 9.569 0.255 1.00 64.25 81 ASP A O 1
ATOM 635 N N . ALA A 1 82 ? -7.594 11.567 1.126 1.00 48.56 82 ALA A N 1
ATOM 636 C CA . ALA A 1 82 ? -8.980 11.601 0.708 1.00 48.56 82 ALA A CA 1
ATOM 637 C C . ALA A 1 82 ? -9.082 12.272 -0.663 1.00 48.56 82 ALA A C 1
ATOM 639 O O . ALA A 1 82 ? -9.512 13.418 -0.755 1.00 48.56 82 ALA A O 1
ATOM 640 N N . SER A 1 83 ? -8.683 11.570 -1.723 1.00 42.34 83 SER A N 1
ATOM 641 C CA . SER A 1 83 ? -9.153 11.780 -3.105 1.00 42.34 83 SER A CA 1
ATOM 642 C C . SER A 1 83 ? -8.806 10.571 -3.960 1.00 42.34 83 SER A C 1
ATOM 644 O O . SER A 1 83 ? -7.611 10.206 -4.007 1.00 42.34 83 SER A O 1
#

Sequence (83 aa):
VADLLNGLATLSPRRLQRLLEACRSVRVKRVFLLLARHSGHAWYSRLDLTGVDLGTGKRQLIAGGCLDKQFLITVPEQFADAS

Foldseek 3Di:
DLVVLLVCLPDDLVVVQVVQLPDPDLVCSLVNLLSNVVSVRPSSVVHDCVSGPNDDEAEEPDPPADAQPVSNYGDHPSSNPDD

Sec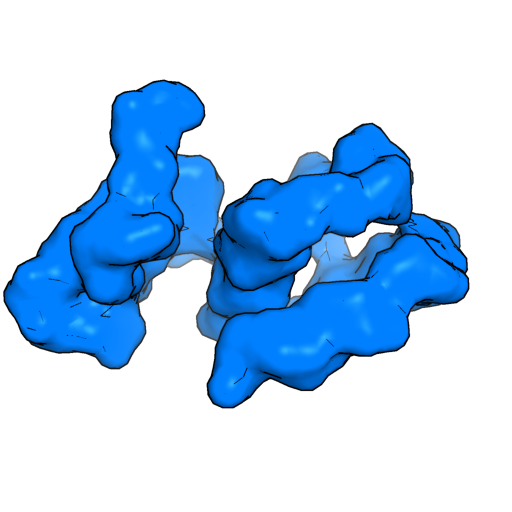ondary structure (DSSP, 8-state):
-HHHHHTTTT--HHHHHHHHHH---HHHHHHHHHHHHHTT-TTGGGS-GGGS---SS-EESSTT-EEETTTTEEE-GGG----